Protein AF-G0UQY1-F1 (afdb_monomer_lite)

Sequence (134 aa):
MLRKAITKPFTTVVLSMSRKIDHMDEPLKHHIEEHYRSGEDLCANVWQEYWSYQRRLLSYRWKRLSNEMTYIREGNISMAVIDVKGAILCVRVLTKCLFLFLIFTILGRRSVFPTLDPDSPFVEELEANRRISS

Structure (mmCIF, N/CA/C/O backbone):
data_AF-G0UQY1-F1
#
_entry.id   AF-G0UQY1-F1
#
loop_
_atom_site.group_PDB
_atom_site.id
_atom_site.type_symbol
_atom_site.label_atom_id
_atom_site.label_alt_id
_atom_site.label_comp_id
_atom_site.label_asym_id
_atom_site.label_entity_id
_atom_site.label_seq_id
_atom_site.pdbx_PDB_ins_code
_atom_site.Cartn_x
_atom_site.Cartn_y
_atom_site.Cartn_z
_atom_site.occupancy
_atom_site.B_iso_or_equiv
_atom_site.auth_seq_id
_atom_site.auth_comp_id
_atom_site.auth_asym_id
_atom_site.auth_atom_id
_atom_site.pdbx_PDB_model_num
ATOM 1 N N . MET A 1 1 ? 5.408 -39.393 9.483 1.00 52.62 1 MET A N 1
ATOM 2 C CA . MET A 1 1 ? 5.351 -38.351 10.542 1.00 52.62 1 MET A CA 1
ATOM 3 C C . MET A 1 1 ? 5.543 -36.919 10.017 1.00 52.62 1 MET A C 1
ATOM 5 O O . MET A 1 1 ? 4.941 -36.016 10.582 1.00 52.62 1 MET A O 1
ATOM 9 N N . LEU A 1 2 ? 6.258 -36.703 8.902 1.00 55.66 2 LEU A N 1
ATOM 10 C CA . LEU A 1 2 ? 6.513 -35.380 8.297 1.00 55.66 2 LEU A CA 1
ATOM 11 C C . LEU A 1 2 ? 5.245 -34.588 7.893 1.00 55.66 2 LEU A C 1
ATOM 13 O O . LEU A 1 2 ? 5.134 -33.405 8.194 1.00 55.66 2 LEU A O 1
ATOM 17 N N . ARG A 1 3 ? 4.234 -35.249 7.301 1.00 55.06 3 ARG A N 1
ATOM 18 C CA . ARG A 1 3 ? 2.951 -34.611 6.929 1.00 55.06 3 ARG A CA 1
ATOM 19 C C . ARG A 1 3 ? 2.235 -33.950 8.114 1.00 55.06 3 ARG A C 1
ATOM 21 O O . ARG A 1 3 ? 1.756 -32.835 7.974 1.00 55.06 3 ARG A O 1
ATOM 28 N N . LYS A 1 4 ? 2.213 -34.600 9.287 1.00 53.47 4 LYS A N 1
ATOM 29 C CA . LYS A 1 4 ? 1.597 -34.044 10.508 1.00 53.47 4 LYS A CA 1
ATOM 30 C C . LYS A 1 4 ? 2.380 -32.852 11.072 1.00 53.47 4 LYS A C 1
ATOM 32 O O . LYS A 1 4 ? 1.785 -32.023 11.744 1.00 53.47 4 LYS A O 1
ATOM 37 N N . ALA A 1 5 ? 3.690 -32.765 10.832 1.00 58.62 5 ALA A N 1
ATOM 38 C CA . ALA A 1 5 ? 4.503 -31.631 11.273 1.00 58.62 5 ALA A CA 1
ATOM 39 C C . ALA A 1 5 ? 4.269 -30.389 10.398 1.00 58.62 5 ALA A C 1
ATOM 41 O O . ALA A 1 5 ? 4.229 -29.279 10.915 1.00 58.62 5 ALA A O 1
ATOM 42 N N . ILE A 1 6 ? 4.038 -30.591 9.097 1.00 59.03 6 ILE A N 1
ATOM 43 C CA . ILE A 1 6 ? 3.783 -29.509 8.139 1.00 59.03 6 ILE A CA 1
ATOM 44 C C . ILE A 1 6 ? 2.352 -28.977 8.264 1.00 59.03 6 ILE A C 1
ATOM 46 O O . ILE A 1 6 ? 2.158 -27.774 8.175 1.00 59.03 6 ILE A O 1
ATOM 50 N N . THR A 1 7 ? 1.345 -29.821 8.516 1.00 59.50 7 THR A N 1
ATOM 51 C CA . THR A 1 7 ? -0.062 -29.374 8.576 1.00 59.50 7 THR A CA 1
ATOM 52 C C . THR A 1 7 ? -0.451 -28.698 9.889 1.00 59.50 7 THR A C 1
ATOM 54 O O . THR A 1 7 ? -1.331 -27.840 9.887 1.00 59.50 7 THR A O 1
ATOM 57 N N . LYS A 1 8 ? 0.213 -29.040 11.002 1.00 60.25 8 LYS A N 1
ATOM 58 C CA . LYS A 1 8 ? -0.036 -28.458 12.332 1.00 60.25 8 LYS A CA 1
ATOM 59 C C . LYS A 1 8 ? -0.014 -26.921 12.363 1.00 60.25 8 LYS A C 1
ATOM 61 O O . LYS A 1 8 ? -0.998 -26.356 12.835 1.00 60.25 8 LYS A O 1
ATOM 66 N N . PRO A 1 9 ? 1.024 -26.223 11.861 1.00 66.62 9 PRO A N 1
ATOM 67 C CA . PRO A 1 9 ? 1.041 -24.761 11.889 1.00 66.62 9 PRO A CA 1
ATOM 68 C C . PRO A 1 9 ? -0.112 -24.148 11.084 1.00 66.62 9 PRO A C 1
ATOM 70 O O . PRO A 1 9 ? -0.737 -23.205 11.560 1.00 66.62 9 PRO A O 1
ATOM 73 N N . PHE A 1 10 ? -0.472 -24.718 9.928 1.00 67.06 10 PHE A N 1
ATOM 74 C CA . PHE A 1 10 ? -1.607 -24.229 9.136 1.00 67.06 10 PHE A CA 1
ATOM 75 C C . PHE A 1 10 ? -2.938 -24.411 9.864 1.00 67.06 10 PHE A C 1
ATOM 77 O O . PHE A 1 10 ? -3.731 -23.477 9.917 1.00 67.06 10 PHE A O 1
ATOM 84 N N . THR A 1 11 ? -3.171 -25.568 10.491 1.00 71.50 11 THR A N 1
ATOM 85 C CA . THR A 1 11 ? -4.402 -25.797 11.263 1.00 71.50 11 THR A CA 1
ATOM 86 C C . THR A 1 11 ? -4.515 -24.866 12.467 1.00 71.50 11 THR A C 1
ATOM 88 O O . THR A 1 11 ? -5.605 -24.393 12.768 1.00 71.50 11 THR A O 1
ATOM 91 N N . THR A 1 12 ? -3.399 -24.532 13.123 1.00 71.12 12 THR A N 1
ATOM 92 C CA . THR A 1 12 ? -3.392 -23.581 14.245 1.00 71.12 12 THR A CA 1
ATOM 93 C C . THR A 1 12 ? -3.691 -22.155 13.777 1.00 71.12 12 THR A C 1
ATOM 95 O O . THR A 1 12 ? -4.460 -21.441 14.423 1.00 71.12 12 THR A O 1
ATOM 98 N N . VAL A 1 13 ? -3.145 -21.742 12.628 1.00 69.88 13 VAL A N 1
ATOM 99 C CA . VAL A 1 13 ? -3.466 -20.442 12.012 1.00 69.88 13 VAL A CA 1
ATOM 100 C C . VAL A 1 13 ? -4.946 -20.376 11.635 1.00 69.88 13 VAL A C 1
ATOM 102 O O . VAL A 1 13 ? -5.617 -19.419 12.006 1.00 69.88 13 VAL A O 1
ATOM 105 N N . VAL A 1 14 ? -5.492 -21.415 11.002 1.00 71.25 14 VAL A N 1
ATOM 106 C CA . VAL A 1 14 ? -6.918 -21.470 10.640 1.00 71.25 14 VAL A CA 1
ATOM 107 C C . VAL A 1 14 ? -7.820 -21.413 11.878 1.00 71.25 14 VAL A C 1
ATOM 109 O O . VAL A 1 14 ? -8.760 -20.628 11.907 1.00 71.25 14 VAL A O 1
ATOM 112 N N . LEU A 1 15 ? -7.512 -22.168 12.936 1.00 71.81 15 LEU A N 1
ATOM 113 C CA . LEU A 1 15 ? -8.302 -22.167 14.176 1.00 71.81 15 LEU A CA 1
ATOM 114 C C . LEU A 1 15 ? -8.248 -20.825 14.920 1.00 71.81 15 LEU A C 1
ATOM 116 O O . LEU A 1 15 ? -9.255 -20.375 15.462 1.00 71.81 15 LEU A O 1
ATOM 120 N N . SER A 1 16 ? -7.084 -20.172 14.942 1.00 68.94 16 SER A N 1
ATOM 121 C CA . SER A 1 16 ? -6.945 -18.834 15.536 1.00 68.94 16 SER A CA 1
ATOM 122 C C . SER A 1 16 ? -7.663 -17.753 14.728 1.00 68.94 16 SER A C 1
ATOM 124 O O . SER A 1 16 ? -8.225 -16.833 15.319 1.00 68.94 16 SER A O 1
ATOM 126 N N . MET A 1 17 ? -7.704 -17.882 13.399 1.00 67.19 17 MET A N 1
ATOM 127 C CA . MET A 1 17 ? -8.519 -17.021 12.542 1.00 67.19 17 MET A CA 1
ATOM 128 C C . MET A 1 17 ? -10.012 -17.261 12.770 1.00 67.19 17 MET A C 1
ATOM 130 O O . MET A 1 17 ? -10.732 -16.290 12.965 1.00 67.19 17 MET A O 1
ATOM 134 N N . SER A 1 18 ? -10.457 -18.520 12.844 1.00 69.44 18 SER A N 1
ATOM 135 C CA . SER A 1 18 ? -11.861 -18.872 13.107 1.00 69.44 18 SER A CA 1
ATOM 136 C C . SER A 1 18 ? -12.355 -18.283 14.427 1.00 69.44 18 SER A C 1
ATOM 138 O O . SER A 1 18 ? -13.336 -17.556 14.438 1.00 69.44 18 SER A O 1
ATOM 140 N N . ARG A 1 19 ? -11.601 -18.458 15.522 1.00 72.12 19 ARG A N 1
ATOM 141 C CA . ARG A 1 19 ? -11.943 -17.853 16.824 1.00 72.12 19 ARG A CA 1
ATOM 142 C C . ARG A 1 19 ? -12.049 -16.332 16.785 1.00 72.12 19 ARG A C 1
ATOM 144 O O . ARG A 1 19 ? -12.806 -15.745 17.549 1.00 72.12 19 ARG A O 1
ATOM 151 N N . LYS A 1 20 ? -11.236 -15.686 15.951 1.00 69.94 20 LYS A N 1
ATOM 152 C CA . LYS A 1 20 ? -11.243 -14.231 15.815 1.00 69.94 20 LYS A CA 1
ATOM 153 C C . LYS A 1 20 ? -12.438 -13.748 14.994 1.00 69.94 20 LYS A C 1
ATOM 155 O O . LYS A 1 20 ? -12.947 -12.675 15.288 1.00 69.94 20 LYS A O 1
ATOM 160 N N . ILE A 1 21 ? -12.871 -14.538 14.011 1.00 68.50 21 ILE A N 1
ATOM 161 C CA . ILE A 1 21 ? -14.099 -14.309 13.243 1.00 68.50 21 ILE A CA 1
ATOM 162 C C . ILE A 1 21 ? -15.309 -14.446 14.170 1.00 68.50 21 ILE A C 1
ATOM 164 O O . ILE A 1 21 ? -16.073 -13.496 14.286 1.00 68.50 21 ILE A O 1
ATOM 168 N N . ASP A 1 22 ? -15.390 -15.535 14.939 1.00 70.50 22 ASP A N 1
ATOM 169 C CA . ASP A 1 22 ? -16.501 -15.774 15.872 1.00 70.50 22 ASP A CA 1
ATOM 170 C C . ASP A 1 22 ? -16.639 -14.639 16.906 1.00 70.50 22 ASP A C 1
ATOM 172 O O . ASP A 1 22 ? -17.735 -14.185 17.215 1.00 70.50 22 ASP A O 1
ATOM 176 N N . HIS A 1 23 ? -15.516 -14.114 17.409 1.00 69.19 23 HIS A N 1
ATOM 177 C CA . HIS A 1 23 ? -15.518 -12.984 18.345 1.00 69.19 23 HIS A CA 1
ATOM 178 C C . HIS A 1 23 ? -15.890 -11.643 17.676 1.00 69.19 23 HIS A C 1
ATOM 180 O O . HIS A 1 23 ? -16.294 -10.695 18.351 1.00 69.19 23 HIS A O 1
ATOM 186 N N . MET A 1 24 ? -15.711 -11.513 16.362 1.00 66.94 24 MET A N 1
ATOM 187 C CA . MET A 1 24 ? -16.088 -10.311 15.612 1.00 66.94 24 MET A CA 1
ATOM 188 C C . MET A 1 24 ? -17.555 -10.324 15.172 1.00 66.94 24 MET A C 1
ATOM 190 O O . MET A 1 24 ? -18.124 -9.249 14.992 1.00 66.94 24 MET A O 1
ATOM 194 N N . ASP A 1 25 ? -18.168 -11.499 15.037 1.00 67.94 25 ASP A N 1
ATOM 195 C CA . ASP A 1 25 ? -19.554 -11.635 14.577 1.00 67.94 25 ASP A CA 1
ATOM 196 C C . ASP A 1 25 ? -20.568 -11.042 15.563 1.00 67.94 25 ASP A C 1
ATOM 198 O O . ASP A 1 25 ? -21.547 -10.422 15.152 1.00 67.94 25 ASP A O 1
ATOM 202 N N . GLU A 1 26 ? -20.324 -11.161 16.866 1.00 70.25 26 GLU A N 1
ATOM 203 C CA . GLU A 1 26 ? -21.231 -10.661 17.904 1.00 70.25 26 GLU A CA 1
ATOM 204 C C . GLU A 1 26 ? -21.354 -9.119 17.943 1.00 70.25 26 GLU A C 1
ATOM 206 O O . GLU A 1 26 ? -22.478 -8.611 17.867 1.00 70.25 26 GLU A O 1
ATOM 211 N N . PRO A 1 27 ? -20.257 -8.330 17.957 1.00 70.44 27 PRO A N 1
ATOM 212 C CA . PRO A 1 27 ? -20.350 -6.872 17.852 1.00 70.44 27 PRO A CA 1
ATOM 213 C C . PRO A 1 27 ? -20.837 -6.401 16.476 1.00 70.44 27 PRO A C 1
ATOM 215 O O . PRO A 1 27 ? -21.513 -5.376 16.388 1.00 70.44 27 PRO A O 1
ATOM 218 N N . LEU A 1 28 ? -20.539 -7.141 15.401 1.00 68.06 28 LEU A N 1
ATOM 219 C CA . LEU A 1 28 ? -21.016 -6.806 14.059 1.00 68.06 28 LEU A CA 1
ATOM 220 C C . LEU A 1 28 ? -22.538 -6.961 13.959 1.00 68.06 28 LEU A C 1
ATOM 222 O O . LEU A 1 28 ? -23.216 -6.092 13.414 1.00 68.06 28 LEU A O 1
ATOM 226 N N . LYS A 1 29 ? -23.084 -8.033 14.540 1.00 71.56 29 LYS A N 1
ATOM 227 C CA . LYS A 1 29 ? -24.526 -8.289 14.585 1.00 71.56 29 LYS A CA 1
ATOM 228 C C . LYS A 1 29 ? -25.272 -7.228 15.394 1.00 71.56 29 LYS A C 1
ATOM 230 O O . LYS A 1 29 ? -26.312 -6.758 14.941 1.00 71.56 29 LYS A O 1
ATOM 235 N N . HIS A 1 30 ? -24.708 -6.795 16.524 1.00 70.38 30 HIS A N 1
ATOM 236 C CA . HIS A 1 30 ? -25.264 -5.695 17.319 1.00 70.38 30 HIS A CA 1
ATOM 237 C C . HIS A 1 30 ? -25.313 -4.384 16.525 1.00 70.38 30 HIS A C 1
ATOM 239 O O . HIS A 1 30 ? -26.331 -3.696 16.521 1.00 70.38 30 HIS A O 1
ATOM 245 N N . HIS A 1 31 ? -24.240 -4.065 15.796 1.00 67.62 31 HIS A N 1
ATOM 246 C CA . HIS A 1 31 ? -24.184 -2.859 14.972 1.00 67.62 31 HIS A CA 1
ATOM 247 C C . HIS A 1 31 ? -25.214 -2.905 13.829 1.00 67.62 31 HIS A C 1
ATOM 249 O O . HIS A 1 31 ? -25.890 -1.919 13.557 1.00 67.62 31 HIS A O 1
ATOM 255 N N . ILE A 1 32 ? -25.397 -4.067 13.192 1.00 66.62 32 ILE A N 1
ATOM 256 C CA . ILE A 1 32 ? -26.416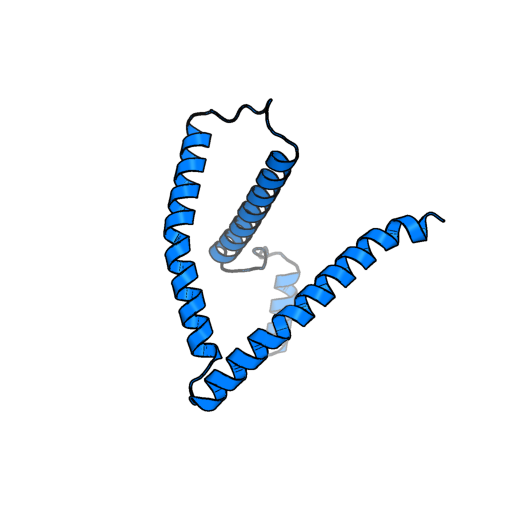 -4.256 12.148 1.00 66.62 32 ILE A CA 1
ATOM 257 C C . ILE A 1 32 ? -27.834 -4.077 12.716 1.00 66.62 32 ILE A C 1
ATOM 259 O O . ILE A 1 32 ? -28.658 -3.421 12.084 1.00 66.62 32 ILE A O 1
ATOM 263 N N . GLU A 1 33 ? -28.128 -4.619 13.901 1.00 71.38 33 GLU A N 1
ATOM 264 C CA . GLU A 1 33 ? -29.444 -4.477 14.546 1.00 71.38 33 GLU A CA 1
ATOM 265 C C . GLU A 1 33 ? -29.750 -3.037 14.984 1.00 71.38 33 GLU A C 1
ATOM 267 O O . GLU A 1 33 ? -30.900 -2.605 14.878 1.00 71.38 33 GLU A O 1
ATOM 272 N N . GLU A 1 34 ? -28.751 -2.272 15.431 1.00 69.88 34 GLU A N 1
ATOM 273 C CA . GLU A 1 34 ? -28.908 -0.846 15.754 1.00 69.88 34 GLU A CA 1
ATOM 274 C C . GLU A 1 34 ? -29.258 -0.008 14.519 1.00 69.88 34 GLU A C 1
ATOM 276 O O . GLU A 1 34 ? -30.209 0.776 14.564 1.00 69.88 34 GLU A O 1
ATOM 281 N N . HIS A 1 35 ? -28.559 -0.219 13.399 1.00 61.06 35 HIS A N 1
ATOM 282 C CA . HIS A 1 35 ? -28.848 0.482 12.139 1.00 61.06 35 HIS A CA 1
ATOM 283 C C . HIS A 1 35 ? -30.165 0.024 11.496 1.00 61.06 35 HIS A C 1
ATOM 285 O O . HIS A 1 35 ? -30.903 0.829 10.932 1.00 61.06 35 HIS A O 1
ATOM 291 N N . TYR A 1 36 ? -30.539 -1.250 11.646 1.00 64.94 36 TYR A N 1
ATOM 292 C CA . TYR A 1 36 ? -31.847 -1.737 11.193 1.00 64.94 36 TYR A CA 1
ATOM 293 C C . TYR A 1 36 ? -33.004 -1.090 11.971 1.00 64.94 36 TYR A C 1
ATOM 295 O O . TYR A 1 36 ? -34.064 -0.824 11.407 1.00 64.94 36 TYR A O 1
ATOM 303 N N . ARG A 1 37 ? -32.804 -0.796 13.264 1.00 65.44 37 ARG A N 1
ATOM 304 C CA . ARG A 1 37 ? -33.786 -0.085 14.100 1.00 65.44 37 ARG A CA 1
ATOM 305 C C . ARG A 1 37 ? -33.867 1.413 13.804 1.00 65.44 37 ARG A C 1
ATOM 307 O O . ARG A 1 37 ? -34.938 1.982 13.997 1.00 65.44 37 ARG A O 1
ATOM 314 N N . SER A 1 38 ? -32.782 2.048 13.355 1.00 67.62 38 SER A N 1
ATOM 315 C CA . SER A 1 38 ? -32.779 3.470 12.978 1.00 67.62 38 SER A CA 1
ATOM 316 C C . SER A 1 38 ? -33.362 3.729 11.584 1.00 67.62 38 SER A C 1
ATOM 318 O O . SER A 1 38 ? -33.744 4.859 11.288 1.00 67.62 38 SER A O 1
ATOM 320 N N . GLY A 1 39 ? -33.470 2.693 10.741 1.00 65.75 39 GLY A N 1
ATOM 321 C CA . GLY A 1 39 ? -33.965 2.806 9.366 1.00 65.75 39 GLY A CA 1
ATOM 322 C C . GLY A 1 39 ? -32.966 3.456 8.403 1.00 65.75 39 GLY A C 1
ATOM 323 O O . GLY A 1 39 ? -33.331 3.777 7.272 1.00 65.75 39 GLY A O 1
ATOM 324 N N . GLU A 1 40 ? -31.719 3.658 8.835 1.00 67.50 40 GLU A N 1
ATOM 325 C CA . GLU A 1 40 ? -30.646 4.208 8.010 1.00 67.50 40 GLU A CA 1
ATOM 326 C C . GLU A 1 40 ? -29.930 3.108 7.212 1.00 67.50 40 GLU A C 1
ATOM 328 O O . GLU A 1 40 ? -29.786 1.966 7.653 1.00 67.50 40 GLU A O 1
ATOM 333 N N . ASP A 1 41 ? -29.447 3.459 6.017 1.00 74.25 41 ASP A N 1
ATOM 334 C CA . ASP A 1 41 ? -28.639 2.553 5.202 1.00 74.25 41 ASP A CA 1
ATOM 335 C C . ASP A 1 41 ? -27.239 2.389 5.818 1.00 74.25 41 ASP A C 1
ATOM 337 O O . ASP A 1 41 ? -26.330 3.206 5.619 1.00 74.25 41 ASP A O 1
ATOM 341 N N . LEU A 1 42 ? -27.076 1.292 6.561 1.00 72.62 42 LEU A N 1
ATOM 342 C CA . LEU A 1 42 ? -25.822 0.860 7.176 1.00 72.62 42 LEU A CA 1
ATOM 343 C C . LEU A 1 42 ? -24.651 0.876 6.182 1.00 72.62 42 LEU A C 1
ATOM 345 O O . LEU A 1 42 ? -23.547 1.299 6.530 1.00 72.62 42 LEU A O 1
ATOM 349 N N . CYS A 1 43 ? -24.860 0.423 4.943 1.00 75.00 43 CYS A N 1
ATOM 350 C CA . CYS A 1 43 ? -23.783 0.316 3.961 1.00 75.00 43 CYS A CA 1
ATOM 351 C C . CYS A 1 43 ? -23.284 1.696 3.528 1.00 75.00 43 CYS A C 1
ATOM 353 O O . CYS A 1 43 ? -22.072 1.905 3.417 1.00 75.00 43 CYS A O 1
ATOM 355 N N . ALA A 1 44 ? -24.198 2.645 3.324 1.00 76.69 44 ALA A N 1
ATOM 356 C CA . ALA A 1 44 ? -23.844 4.016 2.980 1.00 76.69 44 ALA A CA 1
ATOM 357 C C . ALA A 1 44 ? -23.086 4.708 4.123 1.00 76.69 44 ALA A C 1
ATOM 359 O O . ALA A 1 44 ? -22.080 5.379 3.875 1.00 76.69 44 ALA A O 1
ATOM 360 N N . ASN A 1 45 ? -23.520 4.505 5.369 1.00 78.50 45 ASN A N 1
ATOM 361 C CA . ASN A 1 45 ? -22.903 5.132 6.537 1.00 78.50 45 ASN A CA 1
ATOM 362 C C . ASN A 1 45 ? -21.491 4.578 6.807 1.00 78.50 45 ASN A C 1
ATOM 364 O O . ASN A 1 45 ? -20.520 5.334 6.874 1.00 78.50 45 ASN A O 1
ATOM 368 N N . VAL A 1 46 ? -21.335 3.248 6.812 1.00 81.31 46 VAL A N 1
ATOM 369 C CA . VAL A 1 46 ? -20.025 2.589 6.975 1.00 81.31 46 VAL A CA 1
ATOM 370 C C . VAL A 1 46 ? -19.063 2.979 5.851 1.00 81.31 46 VAL A C 1
ATOM 372 O O . VAL A 1 46 ? -17.872 3.192 6.090 1.00 81.31 46 VAL A O 1
ATOM 375 N N . TRP A 1 47 ? -19.557 3.115 4.617 1.00 80.38 47 TRP A N 1
ATOM 376 C CA . TRP A 1 47 ? -18.736 3.571 3.498 1.00 80.38 47 TRP A CA 1
ATOM 377 C C . TRP A 1 47 ? -18.221 5.000 3.700 1.00 80.38 47 TRP A C 1
ATOM 379 O O . TRP A 1 47 ? -17.034 5.269 3.489 1.00 80.38 47 TRP A O 1
ATOM 389 N N . GLN A 1 48 ? -19.089 5.919 4.129 1.00 83.19 48 GLN A N 1
ATOM 390 C CA . GLN A 1 48 ? -18.703 7.302 4.415 1.00 83.19 48 GLN A CA 1
ATOM 391 C C . GLN A 1 48 ? -17.694 7.382 5.559 1.00 83.19 48 GLN A C 1
ATOM 393 O O . GLN A 1 48 ? -16.684 8.085 5.445 1.00 83.19 48 GLN A O 1
ATOM 398 N N . GLU A 1 49 ? -17.926 6.629 6.629 1.00 85.50 49 GLU A N 1
ATOM 399 C CA . GLU A 1 49 ? -17.034 6.564 7.777 1.00 85.50 49 GLU A CA 1
ATOM 400 C C . GLU A 1 49 ? -15.660 6.014 7.371 1.00 85.50 49 GLU A C 1
ATOM 402 O O . GLU A 1 49 ? -14.633 6.667 7.597 1.00 85.50 49 GLU A O 1
ATOM 407 N N . TYR A 1 50 ? -15.628 4.885 6.656 1.00 86.31 50 TYR A N 1
ATOM 408 C CA . TYR A 1 50 ? -14.404 4.310 6.103 1.00 86.31 50 TYR A CA 1
ATOM 409 C C . TYR A 1 50 ? -13.645 5.320 5.239 1.00 86.31 50 TYR A C 1
ATOM 411 O O . TYR A 1 50 ? -12.433 5.505 5.397 1.00 86.31 50 TYR A O 1
ATOM 419 N N . TRP A 1 51 ? -14.347 6.012 4.343 1.00 85.50 51 TRP A N 1
ATOM 420 C CA . TRP A 1 51 ? -13.747 7.003 3.459 1.00 85.50 51 TRP A CA 1
ATOM 421 C C . TRP A 1 51 ? -13.189 8.205 4.225 1.00 85.50 51 TRP A C 1
ATOM 423 O O . TRP A 1 51 ? -12.106 8.704 3.901 1.00 85.50 51 TRP A O 1
ATOM 433 N N . SER A 1 52 ? -13.877 8.643 5.281 1.00 86.88 52 SER A N 1
ATOM 434 C CA . SER A 1 52 ? -13.407 9.709 6.167 1.00 86.88 52 SER A CA 1
ATOM 435 C C . SER A 1 52 ? -12.089 9.327 6.854 1.00 86.88 52 SER A C 1
ATOM 437 O O . SER A 1 52 ? -11.138 10.118 6.870 1.00 86.88 52 SER A O 1
ATOM 439 N N . TYR A 1 53 ? -11.977 8.080 7.322 1.00 87.19 53 TYR A N 1
ATOM 440 C CA . TYR A 1 53 ? -10.756 7.556 7.923 1.00 87.19 53 TYR A CA 1
ATOM 441 C C . TYR A 1 53 ? -9.637 7.406 6.898 1.00 87.19 53 TYR A C 1
ATOM 443 O O . TYR A 1 53 ? -8.507 7.823 7.167 1.00 87.19 53 TYR A O 1
ATOM 451 N N . GLN A 1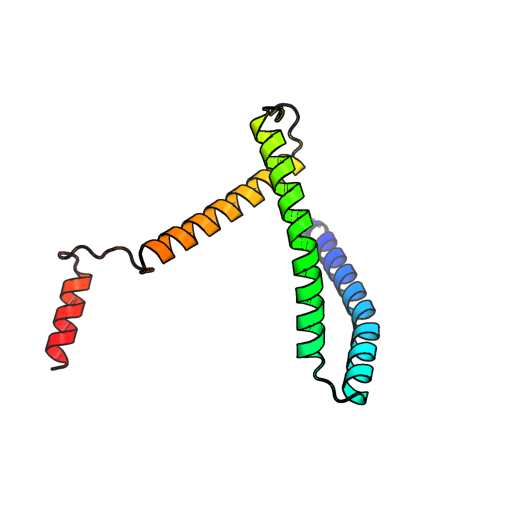 54 ? -9.930 6.882 5.702 1.00 85.88 54 GLN A N 1
ATOM 452 C CA . GLN A 1 54 ? -8.931 6.793 4.636 1.00 85.88 54 GLN A CA 1
ATOM 453 C C . GLN A 1 54 ? -8.400 8.178 4.263 1.00 85.88 54 GLN A C 1
ATOM 455 O O . GLN A 1 54 ? -7.185 8.351 4.188 1.00 85.88 54 GLN A O 1
ATOM 460 N N . ARG A 1 55 ? -9.265 9.191 4.120 1.00 85.06 55 ARG A N 1
ATOM 461 C CA . ARG A 1 55 ? -8.842 10.575 3.842 1.00 85.06 55 ARG A CA 1
ATOM 462 C C . ARG A 1 55 ? -7.916 11.135 4.917 1.00 85.06 55 ARG A C 1
ATOM 464 O O . ARG A 1 55 ? -6.895 11.730 4.581 1.00 85.06 55 ARG A O 1
ATOM 471 N N . ARG A 1 56 ? -8.221 10.907 6.198 1.00 86.12 56 ARG A N 1
ATOM 472 C CA . ARG A 1 56 ? -7.347 11.323 7.312 1.00 86.12 56 ARG A CA 1
ATOM 473 C C . ARG A 1 56 ? -6.001 10.598 7.293 1.00 86.12 56 ARG A C 1
ATOM 475 O O . ARG A 1 56 ? -4.976 11.196 7.598 1.00 86.12 56 ARG A O 1
ATOM 482 N N . LEU A 1 57 ? -5.986 9.329 6.894 1.00 86.81 57 LEU A N 1
ATOM 483 C CA . LEU A 1 57 ? -4.762 8.536 6.766 1.00 86.81 57 LEU A CA 1
ATOM 484 C C . LEU A 1 57 ? -3.911 8.939 5.557 1.00 86.81 57 LEU A C 1
ATOM 486 O O . LEU A 1 57 ? -2.695 8.751 5.596 1.00 86.81 57 LEU A O 1
ATOM 490 N N . LEU A 1 58 ? -4.507 9.481 4.490 1.00 84.00 58 LEU A N 1
ATOM 491 C CA . LEU A 1 58 ? -3.772 9.865 3.280 1.00 84.00 58 LEU A CA 1
ATOM 492 C C . LEU A 1 58 ? -2.714 10.933 3.558 1.00 84.00 58 LEU A C 1
ATOM 494 O O . LEU A 1 58 ? -1.590 10.792 3.083 1.00 84.00 58 LEU A O 1
ATOM 498 N N . SER A 1 59 ? -3.024 11.951 4.364 1.00 84.56 59 SER A N 1
ATOM 499 C CA . SER A 1 59 ? -2.058 13.005 4.711 1.00 84.56 59 SER A CA 1
ATOM 500 C C . SER A 1 59 ? -0.856 12.442 5.477 1.00 84.56 59 SER A C 1
ATOM 502 O O . SER A 1 59 ? 0.294 12.754 5.161 1.00 84.56 59 SER A O 1
ATOM 504 N N . TYR A 1 60 ? -1.108 11.541 6.429 1.00 84.94 60 TYR A N 1
ATOM 505 C CA . TYR A 1 60 ? -0.063 10.834 7.163 1.00 84.94 60 TYR A CA 1
A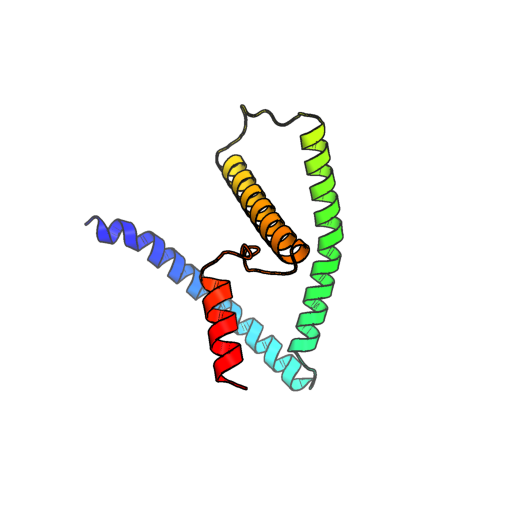TOM 506 C C . TYR A 1 60 ? 0.782 9.946 6.241 1.00 84.94 60 TYR A C 1
ATOM 508 O O . TYR A 1 60 ? 2.011 9.998 6.290 1.00 84.94 60 TYR A O 1
ATOM 516 N N . ARG A 1 61 ? 0.139 9.158 5.368 1.00 85.81 61 ARG A N 1
ATOM 517 C CA . ARG A 1 61 ? 0.825 8.290 4.396 1.00 85.81 61 ARG A CA 1
ATOM 518 C C . ARG A 1 61 ? 1.695 9.098 3.439 1.00 85.81 61 ARG A C 1
ATOM 520 O O . ARG A 1 61 ? 2.822 8.692 3.182 1.00 85.81 61 ARG A O 1
ATOM 527 N N . TRP A 1 62 ? 1.206 10.242 2.965 1.00 85.38 62 TRP A N 1
ATOM 528 C CA . TRP A 1 62 ? 1.962 11.136 2.092 1.00 85.38 62 TRP A CA 1
ATOM 529 C C . TRP A 1 62 ? 3.188 11.714 2.795 1.00 85.38 62 TRP A C 1
ATOM 531 O O . TRP A 1 62 ? 4.298 11.626 2.276 1.00 85.38 62 TRP A O 1
ATOM 541 N N . LYS A 1 63 ? 3.015 12.237 4.015 1.00 87.25 63 LYS A N 1
ATOM 542 C CA . LYS A 1 63 ? 4.125 12.774 4.811 1.00 87.25 63 LYS A CA 1
ATOM 543 C C . LYS A 1 63 ? 5.180 11.706 5.097 1.00 87.25 63 LYS A C 1
ATOM 545 O O . LYS A 1 63 ? 6.371 11.966 4.965 1.00 87.25 63 LYS A O 1
ATOM 550 N N . ARG A 1 64 ? 4.747 10.493 5.448 1.00 84.06 64 ARG A N 1
ATOM 551 C CA . ARG A 1 64 ? 5.643 9.355 5.671 1.00 84.06 64 ARG A CA 1
ATOM 552 C C . ARG A 1 64 ? 6.404 8.972 4.404 1.00 84.06 64 ARG A C 1
ATOM 554 O O . ARG A 1 64 ? 7.617 8.834 4.472 1.00 84.06 64 ARG A O 1
ATOM 561 N N . LEU A 1 65 ? 5.718 8.867 3.267 1.00 81.62 65 LEU A N 1
ATOM 562 C CA . LEU A 1 65 ? 6.347 8.560 1.983 1.00 81.62 65 LEU A CA 1
ATOM 563 C C . LEU A 1 65 ? 7.353 9.644 1.572 1.00 81.62 65 LEU A C 1
ATOM 565 O O . LEU A 1 65 ? 8.453 9.317 1.143 1.00 81.62 65 LEU A O 1
ATOM 569 N N . SER A 1 66 ? 7.021 10.923 1.762 1.00 81.69 66 SER A N 1
ATOM 570 C CA . SER A 1 66 ? 7.950 12.029 1.508 1.00 81.69 66 SER A CA 1
ATOM 571 C C . SER A 1 66 ? 9.188 11.948 2.400 1.00 81.69 66 SER A C 1
ATOM 573 O O . SER A 1 66 ? 10.294 12.142 1.910 1.00 81.69 66 SER A O 1
ATOM 575 N N . ASN A 1 67 ? 9.022 11.647 3.690 1.00 81.94 67 ASN A N 1
ATOM 576 C CA . ASN A 1 67 ? 10.146 11.496 4.613 1.00 81.94 67 ASN A CA 1
ATOM 577 C C . ASN A 1 67 ? 11.027 10.295 4.245 1.00 81.94 67 ASN A C 1
ATOM 579 O O . ASN A 1 67 ? 12.247 10.416 4.238 1.00 81.94 67 ASN A O 1
ATOM 583 N N . GLU A 1 68 ? 10.418 9.154 3.912 1.00 80.62 68 GLU A N 1
ATOM 584 C CA . GLU A 1 68 ? 11.135 7.960 3.454 1.00 80.62 68 GLU A CA 1
ATOM 585 C C . GLU A 1 68 ? 11.887 8.241 2.139 1.00 80.62 68 GLU A C 1
ATOM 587 O O . GLU A 1 68 ? 13.042 7.852 2.004 1.00 80.62 68 GLU A O 1
ATOM 592 N N . MET A 1 69 ? 11.297 8.995 1.205 1.00 79.19 69 MET A N 1
ATOM 593 C CA . MET A 1 69 ? 11.952 9.386 -0.049 1.00 79.19 69 MET A CA 1
ATOM 594 C C . MET A 1 69 ? 13.124 10.346 0.178 1.00 79.19 69 MET A C 1
ATOM 596 O O . MET A 1 69 ? 14.169 10.202 -0.454 1.00 79.19 69 MET A O 1
ATOM 600 N N . THR A 1 70 ? 12.977 11.309 1.090 1.00 79.75 70 THR A N 1
ATOM 601 C CA . THR A 1 70 ? 14.070 12.206 1.484 1.00 79.75 70 THR A CA 1
ATOM 602 C C . THR A 1 70 ? 15.210 11.418 2.123 1.00 79.75 70 THR A C 1
ATOM 604 O O . THR A 1 70 ? 16.354 11.594 1.721 1.00 79.75 70 THR A O 1
ATOM 607 N N . TYR A 1 71 ? 14.899 10.476 3.016 1.00 74.31 71 TYR A N 1
ATOM 608 C CA . TYR A 1 71 ? 15.884 9.590 3.642 1.00 74.31 71 TYR A CA 1
ATOM 609 C C . TYR A 1 71 ? 16.635 8.720 2.618 1.00 74.31 71 TYR A C 1
ATOM 611 O O . TYR A 1 71 ? 17.852 8.558 2.704 1.00 74.31 71 TYR A O 1
ATOM 619 N N . ILE A 1 72 ? 15.919 8.201 1.613 1.00 75.88 72 ILE A N 1
ATOM 620 C CA . ILE A 1 72 ? 16.497 7.479 0.470 1.00 75.88 72 ILE A CA 1
ATOM 621 C C . ILE A 1 72 ? 17.418 8.400 -0.344 1.00 75.88 72 ILE A C 1
ATOM 623 O O . ILE A 1 72 ? 18.541 8.019 -0.669 1.00 75.88 72 ILE A O 1
ATOM 627 N N . ARG A 1 73 ? 16.961 9.620 -0.653 1.00 75.44 73 ARG A N 1
ATOM 628 C CA . ARG A 1 73 ? 17.703 10.612 -1.446 1.00 75.44 73 ARG A CA 1
ATOM 629 C C . ARG A 1 73 ? 18.973 11.093 -0.747 1.00 75.44 73 ARG A C 1
ATOM 631 O O . ARG A 1 73 ? 19.965 11.354 -1.414 1.00 75.44 73 ARG A O 1
ATOM 638 N N . GLU A 1 74 ? 18.946 11.197 0.576 1.00 79.38 74 GLU A N 1
ATOM 639 C CA . GLU A 1 74 ? 20.096 11.566 1.409 1.00 79.38 74 GLU A CA 1
ATOM 640 C C . GLU A 1 74 ? 21.152 10.453 1.505 1.00 79.38 74 GLU A C 1
ATOM 642 O O . GLU A 1 74 ? 22.198 10.655 2.112 1.00 79.38 74 GLU A O 1
ATOM 647 N N . GLY A 1 75 ? 20.921 9.287 0.888 1.00 65.38 75 GLY A N 1
ATOM 648 C CA . GLY A 1 75 ? 21.927 8.228 0.781 1.00 65.38 75 GLY A CA 1
ATOM 649 C C . GLY A 1 75 ? 22.153 7.444 2.075 1.00 65.38 75 GLY A C 1
ATOM 650 O O . GLY A 1 75 ? 23.069 6.631 2.143 1.00 65.38 75 GLY A O 1
ATOM 651 N N . ASN A 1 76 ? 21.292 7.617 3.083 1.00 62.91 76 ASN A N 1
ATOM 652 C CA . ASN A 1 76 ? 21.380 6.913 4.367 1.00 62.91 76 ASN A CA 1
ATOM 653 C C . ASN A 1 76 ? 20.987 5.422 4.290 1.00 62.91 76 ASN A C 1
ATOM 655 O O . ASN A 1 76 ? 20.931 4.734 5.311 1.00 62.91 76 ASN A O 1
ATOM 659 N N . ILE A 1 77 ? 20.726 4.890 3.091 1.00 61.53 77 ILE A N 1
ATOM 660 C CA . ILE A 1 77 ? 20.462 3.465 2.885 1.00 61.53 77 ILE A CA 1
ATOM 661 C C . ILE A 1 77 ? 21.793 2.714 2.912 1.00 61.53 77 ILE A C 1
ATOM 663 O O . ILE A 1 77 ? 22.389 2.411 1.879 1.00 61.53 77 ILE A O 1
ATOM 667 N N . SER A 1 78 ? 22.263 2.381 4.108 1.00 55.69 78 SER A N 1
ATOM 668 C CA . SER A 1 78 ? 23.352 1.421 4.237 1.00 55.69 78 SER A CA 1
ATOM 669 C C . SER A 1 78 ? 22.849 0.046 3.788 1.00 55.69 78 SER A C 1
ATOM 671 O O . SER A 1 78 ? 22.153 -0.647 4.531 1.00 55.69 78 SER A O 1
ATOM 673 N N . MET A 1 79 ? 23.189 -0.359 2.557 1.00 54.97 79 MET A N 1
ATOM 674 C CA . MET A 1 79 ? 22.886 -1.701 2.032 1.00 54.97 79 MET A CA 1
ATOM 675 C C . MET A 1 79 ? 23.435 -2.821 2.933 1.00 54.97 79 MET A C 1
ATOM 677 O O . MET A 1 79 ? 22.899 -3.925 2.929 1.00 54.97 79 MET A O 1
ATOM 681 N N . ALA A 1 80 ? 24.448 -2.524 3.751 1.00 56.41 80 ALA A N 1
ATOM 682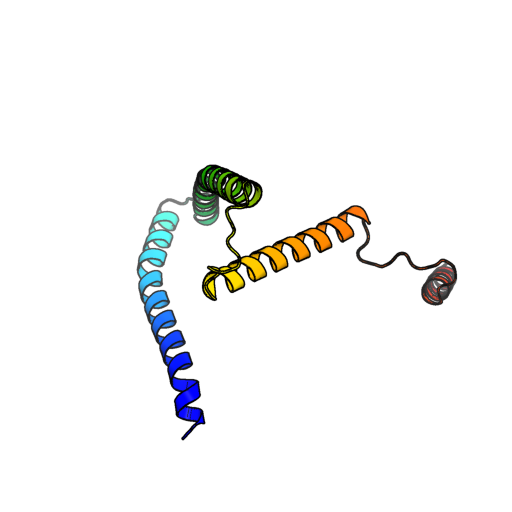 C CA . ALA A 1 80 ? 25.047 -3.453 4.704 1.00 56.41 80 ALA A CA 1
ATOM 683 C C . ALA A 1 80 ? 24.176 -3.739 5.950 1.00 56.41 80 ALA A C 1
ATOM 685 O O . ALA A 1 80 ? 24.470 -4.678 6.683 1.00 56.41 80 ALA A O 1
ATOM 686 N N . VAL A 1 81 ? 23.113 -2.959 6.198 1.00 55.75 81 VAL A N 1
ATOM 687 C CA . VAL A 1 81 ? 22.231 -3.073 7.384 1.00 55.75 81 VAL A CA 1
ATOM 688 C C . VAL A 1 81 ? 20.794 -3.458 6.982 1.00 55.75 81 VAL A C 1
ATOM 690 O O . VAL A 1 81 ? 19.855 -3.363 7.771 1.00 55.75 81 VAL A O 1
ATOM 693 N N . ILE A 1 82 ? 20.580 -3.902 5.738 1.00 61.62 82 ILE A N 1
ATOM 694 C CA . ILE A 1 82 ? 19.257 -4.347 5.289 1.00 61.62 82 ILE A CA 1
ATOM 695 C C . ILE A 1 82 ? 18.977 -5.737 5.870 1.00 61.62 82 ILE A C 1
ATOM 697 O O . ILE A 1 82 ? 19.386 -6.761 5.330 1.00 61.62 82 ILE A O 1
ATOM 701 N N . ASP A 1 83 ? 18.242 -5.756 6.980 1.00 70.56 83 ASP A N 1
ATOM 702 C CA . ASP A 1 83 ? 17.617 -6.960 7.526 1.00 70.56 83 ASP A CA 1
ATOM 703 C C . ASP A 1 83 ? 16.688 -7.615 6.479 1.00 70.56 83 ASP A C 1
ATOM 705 O O . ASP A 1 83 ? 16.095 -6.939 5.629 1.00 70.56 83 ASP A O 1
ATOM 709 N N . VAL A 1 84 ? 16.501 -8.937 6.558 1.00 72.62 84 VAL A N 1
ATOM 710 C CA . VAL A 1 84 ? 15.674 -9.738 5.629 1.00 72.62 84 VAL A CA 1
ATOM 711 C C . VAL A 1 84 ? 14.259 -9.162 5.515 1.00 72.62 84 VAL A C 1
ATOM 713 O O . VAL A 1 84 ? 13.658 -9.129 4.438 1.00 72.62 84 VAL A O 1
ATOM 716 N N . LYS A 1 85 ? 13.734 -8.623 6.619 1.00 74.56 85 LYS A N 1
ATOM 717 C CA . LYS A 1 85 ? 12.443 -7.932 6.660 1.00 74.56 85 LYS A CA 1
ATOM 718 C C . LYS A 1 85 ? 12.414 -6.675 5.784 1.00 74.56 85 LYS A C 1
ATOM 720 O O . LYS A 1 85 ? 11.411 -6.428 5.111 1.00 74.56 85 LYS A O 1
ATOM 725 N N . GLY A 1 86 ? 13.497 -5.898 5.779 1.00 71.19 86 GLY A N 1
ATOM 726 C CA . GLY A 1 86 ? 13.669 -4.716 4.933 1.00 71.19 86 GLY A CA 1
ATOM 727 C C . GLY A 1 86 ? 13.719 -5.083 3.452 1.00 71.19 86 GLY A C 1
ATOM 728 O O . GLY A 1 86 ? 13.014 -4.475 2.649 1.00 71.19 86 GLY A O 1
ATOM 729 N N . ALA A 1 87 ? 14.442 -6.150 3.102 1.00 74.50 87 ALA A N 1
ATOM 730 C CA . ALA A 1 87 ? 14.492 -6.658 1.731 1.00 74.50 87 ALA A CA 1
ATOM 731 C C . ALA A 1 87 ? 13.104 -7.089 1.220 1.00 74.50 87 ALA A C 1
ATOM 733 O O . ALA A 1 87 ? 12.694 -6.693 0.130 1.00 74.50 87 ALA A O 1
ATOM 734 N N . ILE A 1 88 ? 12.332 -7.827 2.028 1.00 80.75 88 ILE A N 1
ATOM 735 C CA . ILE A 1 88 ? 10.964 -8.250 1.670 1.00 80.75 88 ILE A CA 1
ATOM 736 C C . ILE A 1 88 ? 10.036 -7.042 1.476 1.00 80.75 88 ILE A C 1
ATOM 738 O O . ILE A 1 88 ? 9.212 -7.028 0.557 1.00 80.75 88 ILE A O 1
ATOM 742 N N . LEU A 1 89 ? 10.155 -6.020 2.329 1.00 77.50 89 LEU A N 1
ATOM 743 C CA . LEU A 1 89 ? 9.402 -4.772 2.187 1.00 77.50 89 LEU A CA 1
ATOM 744 C C . LEU A 1 89 ? 9.755 -4.053 0.880 1.00 77.50 89 LEU A C 1
ATOM 746 O O . LEU A 1 89 ? 8.840 -3.679 0.146 1.00 77.50 89 LEU A O 1
ATOM 750 N N . CYS A 1 90 ? 11.043 -3.934 0.551 1.00 77.19 90 CYS A N 1
ATOM 751 C CA . CYS A 1 90 ? 11.504 -3.343 -0.706 1.00 77.19 90 CYS A CA 1
ATOM 752 C C . CYS A 1 90 ? 10.976 -4.102 -1.926 1.00 77.19 90 CYS A C 1
ATOM 754 O O . CYS A 1 90 ? 10.423 -3.481 -2.832 1.00 77.19 90 CYS A O 1
ATOM 756 N N . VAL A 1 91 ? 11.060 -5.437 -1.934 1.00 82.44 91 VAL A N 1
ATOM 757 C CA . VAL A 1 91 ? 10.521 -6.265 -3.027 1.00 82.44 91 VAL A CA 1
ATOM 758 C C . VAL A 1 91 ? 9.019 -6.043 -3.180 1.00 82.44 91 VAL A C 1
ATOM 760 O O . VAL A 1 91 ? 8.541 -5.823 -4.287 1.00 82.44 91 VAL A O 1
ATOM 763 N N . ARG A 1 92 ? 8.263 -6.008 -2.076 1.00 82.50 92 ARG A N 1
ATOM 764 C CA . ARG A 1 92 ? 6.817 -5.745 -2.120 1.00 82.50 92 ARG A CA 1
ATOM 765 C C . ARG A 1 92 ? 6.497 -4.368 -2.706 1.00 82.50 92 ARG A C 1
ATOM 767 O O . ARG A 1 92 ? 5.510 -4.241 -3.431 1.00 82.50 92 ARG A O 1
ATOM 774 N N . VAL A 1 93 ? 7.285 -3.342 -2.386 1.00 81.75 93 VAL A N 1
ATOM 775 C CA . VAL A 1 93 ? 7.131 -2.000 -2.972 1.00 81.75 93 VAL A CA 1
ATOM 776 C C . VAL A 1 93 ? 7.452 -2.036 -4.464 1.00 81.75 93 VAL A C 1
ATOM 778 O O . VAL A 1 93 ? 6.640 -1.573 -5.261 1.00 81.75 93 VAL A O 1
ATOM 781 N N . LEU A 1 94 ? 8.562 -2.666 -4.853 1.00 84.12 94 LEU A N 1
ATOM 782 C CA . LEU A 1 94 ? 8.968 -2.818 -6.249 1.00 84.12 94 LEU A CA 1
ATOM 783 C C . LEU A 1 94 ? 7.885 -3.515 -7.084 1.00 84.12 94 LEU A C 1
ATOM 785 O O . LEU A 1 94 ? 7.519 -3.022 -8.147 1.00 84.12 94 LEU A O 1
ATOM 789 N N . THR A 1 95 ? 7.313 -4.615 -6.583 1.00 85.06 95 THR A N 1
ATOM 790 C CA . THR A 1 95 ? 6.225 -5.336 -7.261 1.00 85.06 95 THR A CA 1
ATOM 791 C C . THR A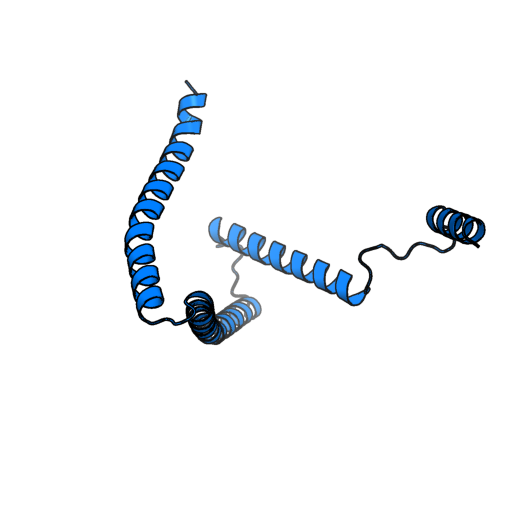 1 95 ? 5.000 -4.447 -7.469 1.00 85.06 95 THR A C 1
ATOM 793 O O . THR A 1 95 ? 4.401 -4.468 -8.542 1.00 85.06 95 THR A O 1
ATOM 796 N N . LYS A 1 96 ? 4.634 -3.626 -6.476 1.00 85.56 96 LYS A N 1
ATOM 797 C CA . LYS A 1 96 ? 3.518 -2.676 -6.606 1.00 85.56 96 LYS A CA 1
ATOM 798 C C . LYS A 1 96 ? 3.813 -1.580 -7.630 1.00 85.56 96 LYS A C 1
ATOM 800 O O . LYS A 1 96 ? 2.933 -1.252 -8.419 1.00 85.56 96 LYS A O 1
ATOM 805 N N . CYS A 1 97 ? 5.031 -1.043 -7.646 1.00 85.25 97 CYS A N 1
ATOM 806 C CA . CYS A 1 97 ? 5.451 -0.052 -8.637 1.00 85.25 97 CYS A CA 1
ATOM 807 C C . CYS A 1 97 ? 5.424 -0.629 -10.057 1.00 85.25 97 CYS A C 1
ATOM 809 O O . CYS A 1 97 ? 4.899 0.012 -10.962 1.00 85.25 97 CYS A O 1
ATOM 811 N N . LEU A 1 98 ? 5.920 -1.855 -10.241 1.00 85.62 98 LEU A N 1
ATOM 812 C CA . LEU A 1 98 ? 5.881 -2.555 -11.525 1.00 85.62 98 LEU A CA 1
ATOM 813 C C . LEU A 1 98 ? 4.442 -2.799 -11.988 1.00 85.62 98 LEU A C 1
ATOM 815 O O . LEU A 1 98 ? 4.115 -2.562 -13.146 1.00 85.62 98 LEU A O 1
ATOM 819 N N . PHE A 1 99 ? 3.558 -3.207 -11.079 1.00 88.31 99 PHE A N 1
ATOM 820 C CA . PHE A 1 99 ? 2.143 -3.381 -11.391 1.00 88.31 99 PHE A CA 1
ATOM 821 C C . PHE A 1 99 ? 1.478 -2.068 -11.830 1.00 88.31 99 PHE A C 1
ATOM 823 O O . PHE A 1 99 ? 0.791 -2.036 -12.850 1.00 88.31 99 PHE A O 1
ATOM 830 N N . LEU A 1 100 ? 1.722 -0.967 -11.111 1.00 88.62 100 LEU A N 1
ATOM 831 C CA . LEU A 1 100 ? 1.227 0.354 -11.505 1.00 88.62 100 LEU A CA 1
ATOM 832 C C . LEU A 1 100 ? 1.783 0.777 -12.866 1.00 88.62 100 LEU A C 1
ATOM 834 O O . LEU A 1 100 ? 1.027 1.260 -13.702 1.00 88.62 100 LEU A O 1
ATOM 838 N N . PHE A 1 101 ? 3.071 0.549 -13.120 1.00 85.75 101 PHE A N 1
ATOM 839 C CA . PHE A 1 101 ? 3.691 0.816 -14.416 1.00 85.75 101 PHE A CA 1
ATOM 840 C C . PHE A 1 101 ? 2.999 0.052 -15.556 1.00 85.75 101 PHE A C 1
ATOM 842 O O . PHE A 1 101 ? 2.675 0.643 -16.586 1.00 85.75 101 PHE A O 1
ATOM 849 N N . LEU A 1 102 ? 2.693 -1.234 -15.367 1.00 85.50 102 LEU A N 1
ATOM 850 C CA . LEU A 1 102 ? 1.941 -2.016 -16.353 1.00 85.50 102 LEU A CA 1
ATOM 851 C C . LEU A 1 102 ? 0.539 -1.438 -16.594 1.00 85.50 102 LEU A C 1
ATOM 853 O O . LEU A 1 102 ? 0.125 -1.289 -17.739 1.00 85.50 102 LEU A O 1
ATOM 857 N N . ILE A 1 103 ? -0.173 -1.026 -15.543 1.00 86.81 103 ILE A N 1
ATOM 858 C CA . ILE A 1 103 ? -1.477 -0.363 -15.699 1.00 86.81 103 ILE A CA 1
ATOM 859 C C . ILE A 1 103 ? -1.340 0.936 -16.498 1.00 86.81 103 ILE A C 1
ATOM 861 O O . ILE A 1 103 ? -2.094 1.156 -17.442 1.00 86.81 103 ILE A O 1
ATOM 865 N N . PHE A 1 104 ? -0.371 1.788 -16.157 1.00 85.56 104 PHE A N 1
ATOM 866 C CA . PHE A 1 104 ? -0.152 3.051 -16.862 1.00 85.56 104 PHE A CA 1
ATOM 867 C C . PHE A 1 104 ? 0.223 2.843 -18.328 1.00 85.56 104 PHE A C 1
ATOM 869 O O . PHE A 1 104 ? -0.252 3.586 -19.182 1.00 85.56 104 PHE A O 1
ATOM 876 N N . THR A 1 105 ? 1.028 1.828 -18.642 1.00 82.69 105 THR A N 1
ATOM 877 C CA . THR A 1 105 ? 1.375 1.512 -20.036 1.00 82.69 105 THR A CA 1
ATOM 878 C C . THR A 1 105 ? 0.171 0.997 -20.821 1.00 82.69 105 THR A C 1
ATOM 880 O O . THR A 1 105 ? -0.023 1.417 -21.959 1.00 82.69 105 THR A O 1
ATOM 883 N N . ILE A 1 106 ? -0.693 0.175 -20.219 1.00 81.56 106 ILE A N 1
ATOM 884 C CA . ILE A 1 106 ? -1.956 -0.263 -20.839 1.00 81.56 106 ILE A CA 1
ATOM 885 C C . ILE A 1 106 ? -2.896 0.931 -21.072 1.00 81.56 106 ILE A C 1
ATOM 887 O O . ILE A 1 106 ? -3.421 1.098 -22.173 1.00 81.56 106 ILE A O 1
ATOM 891 N N . LEU A 1 107 ? -3.074 1.800 -20.069 1.00 82.19 107 LEU A N 1
ATOM 892 C CA . LEU A 1 107 ? -3.914 3.000 -20.179 1.00 82.19 107 LEU A CA 1
ATOM 893 C C . LEU A 1 107 ? -3.378 3.987 -21.222 1.00 82.19 107 LEU A C 1
ATOM 895 O O . LEU A 1 107 ? -4.151 4.512 -22.022 1.00 82.19 107 LEU A O 1
ATOM 899 N N . GLY A 1 108 ? -2.063 4.215 -21.245 1.00 77.25 108 GLY A N 1
ATOM 900 C CA . GLY A 1 108 ? -1.406 5.094 -22.214 1.00 77.25 108 GLY A CA 1
ATOM 901 C C . GLY A 1 108 ? -1.541 4.582 -23.646 1.00 77.25 108 GLY A C 1
ATOM 902 O O . GLY A 1 108 ? -1.770 5.365 -24.563 1.00 77.25 108 GLY A O 1
ATOM 903 N N . ARG A 1 109 ? -1.493 3.261 -23.835 1.00 72.69 109 ARG A N 1
ATOM 904 C CA . ARG A 1 109 ? -1.730 2.625 -25.136 1.00 72.69 109 ARG A CA 1
ATOM 905 C C . ARG A 1 109 ? -3.207 2.576 -25.532 1.00 72.69 109 ARG A C 1
ATOM 907 O O . ARG A 1 109 ? -3.489 2.244 -26.678 1.00 72.69 109 ARG A O 1
ATOM 914 N N . ARG A 1 110 ? -4.142 2.873 -24.612 1.00 67.06 110 ARG A N 1
ATOM 915 C CA . ARG A 1 110 ? -5.609 2.737 -24.775 1.00 67.06 110 ARG A CA 1
ATOM 916 C C . ARG A 1 110 ? -6.072 1.370 -25.311 1.00 67.06 110 ARG A C 1
ATOM 918 O O . ARG A 1 110 ? -7.224 1.221 -25.702 1.00 67.06 110 ARG A O 1
ATOM 925 N N . SER A 1 111 ? -5.193 0.375 -25.316 1.00 60.41 111 SER A N 1
ATOM 926 C CA . SER A 1 111 ? -5.429 -0.968 -25.825 1.00 60.41 111 SER A CA 1
ATOM 927 C C . SER A 1 111 ? -4.647 -1.944 -24.962 1.00 60.41 111 SER A C 1
ATOM 929 O O . SER A 1 111 ? -3.459 -1.753 -24.697 1.00 60.41 111 SER A O 1
ATOM 931 N N . VAL A 1 112 ? -5.336 -2.993 -24.520 1.00 60.91 112 VAL A N 1
ATOM 932 C CA . VAL A 1 112 ? -4.727 -4.131 -23.821 1.00 60.91 112 VAL A CA 1
ATOM 933 C C . VAL A 1 112 ? -3.943 -5.000 -24.808 1.00 60.91 112 VAL A C 1
ATOM 935 O O . VAL A 1 112 ? -2.984 -5.667 -24.424 1.00 60.91 112 VAL A O 1
ATOM 938 N N . PHE A 1 113 ? -4.323 -4.965 -26.088 1.00 59.69 113 PHE A N 1
ATOM 939 C CA . PHE A 1 113 ? -3.685 -5.750 -27.130 1.00 59.69 113 PHE A CA 1
ATOM 940 C C . PHE A 1 113 ? -2.430 -5.050 -27.655 1.00 59.69 113 PHE A C 1
ATOM 942 O O . PHE A 1 113 ? -2.431 -3.821 -27.816 1.00 59.69 113 PHE A O 1
ATOM 949 N N . PRO A 1 114 ? -1.354 -5.811 -27.941 1.00 63.53 114 PRO A N 1
ATOM 950 C CA . PRO A 1 114 ? -0.237 -5.283 -28.697 1.00 63.53 114 PRO A CA 1
ATOM 951 C C . PRO A 1 114 ? -0.744 -4.649 -30.000 1.00 63.53 114 PRO A C 1
ATOM 953 O O . PRO A 1 114 ? -1.746 -5.099 -30.550 1.00 63.53 114 PRO A O 1
ATOM 956 N N . THR A 1 115 ? -0.087 -3.588 -30.476 1.00 60.06 115 THR A N 1
ATOM 957 C CA . THR A 1 115 ? -0.347 -3.062 -31.820 1.00 60.06 115 THR A CA 1
ATOM 958 C C . THR A 1 115 ? -0.097 -4.208 -32.786 1.00 60.06 115 THR A C 1
ATOM 960 O O . THR A 1 115 ? 1.034 -4.675 -32.894 1.00 60.06 115 THR A O 1
ATOM 963 N N . LEU A 1 116 ? -1.176 -4.728 -33.369 1.00 59.28 116 LEU A N 1
ATOM 964 C CA . LEU A 1 116 ? -1.118 -5.757 -34.392 1.00 59.28 116 LEU A CA 1
ATOM 965 C C . LEU A 1 116 ? -0.429 -5.123 -35.597 1.00 59.28 116 LEU A C 1
ATOM 967 O O . LEU A 1 116 ? -0.880 -4.079 -36.070 1.00 59.28 116 LEU A O 1
ATOM 971 N N . ASP A 1 117 ? 0.679 -5.714 -36.038 1.00 62.06 117 ASP A N 1
ATOM 972 C CA . ASP A 1 117 ? 1.296 -5.312 -37.297 1.00 62.06 117 ASP A CA 1
ATOM 973 C C . ASP A 1 117 ? 0.271 -5.463 -38.433 1.00 62.06 117 ASP A C 1
ATOM 975 O O . ASP A 1 117 ? -0.510 -6.422 -38.418 1.00 62.06 117 ASP A O 1
ATOM 979 N N . PRO A 1 118 ? 0.249 -4.540 -39.407 1.00 62.62 118 PRO A N 1
ATOM 980 C CA . PRO A 1 118 ? -0.707 -4.576 -40.513 1.00 62.62 118 PRO A CA 1
ATOM 981 C C . PRO A 1 118 ? -0.574 -5.837 -41.383 1.00 62.62 118 PRO A C 1
ATOM 983 O O . PRO A 1 118 ? -1.562 -6.245 -41.981 1.00 62.62 118 PRO A O 1
ATOM 986 N N . ASP A 1 119 ? 0.594 -6.487 -41.382 1.00 61.16 119 ASP A N 1
ATOM 987 C CA . ASP A 1 119 ? 0.856 -7.759 -42.078 1.00 61.16 119 ASP A CA 1
ATOM 988 C C . ASP A 1 119 ? 0.659 -8.998 -41.178 1.00 61.16 119 ASP A C 1
ATOM 990 O O . ASP A 1 119 ? 1.088 -10.107 -41.500 1.00 61.16 119 ASP A O 1
ATOM 994 N N . SER A 1 120 ? 0.053 -8.833 -40.000 1.00 64.50 120 SER A N 1
ATOM 995 C CA . SER A 1 120 ? -0.231 -9.950 -39.101 1.00 64.50 120 SER A CA 1
ATOM 996 C C . SER A 1 120 ? -1.382 -10.805 -39.649 1.00 64.50 120 SER A C 1
ATOM 998 O O . SER A 1 120 ? -2.431 -10.250 -39.991 1.00 64.50 120 SER A O 1
ATOM 1000 N N . PRO A 1 121 ? -1.277 -12.149 -39.627 1.00 66.50 121 PRO A N 1
ATOM 1001 C CA . PRO A 1 121 ? -2.350 -13.045 -40.077 1.00 66.50 121 PRO A CA 1
ATOM 1002 C C . PRO A 1 121 ? -3.673 -12.829 -39.316 1.00 66.50 121 PRO A C 1
ATOM 1004 O O . PRO A 1 121 ? -4.749 -13.114 -39.830 1.00 66.50 121 PRO A O 1
ATOM 1007 N N . PHE A 1 122 ? -3.621 -12.239 -38.116 1.00 61.12 122 PHE A N 1
ATOM 1008 C CA . PHE A 1 122 ? -4.810 -11.864 -37.345 1.00 61.12 122 PHE A CA 1
ATOM 1009 C C . PHE A 1 122 ? -5.613 -10.704 -37.958 1.00 61.12 122 PHE A C 1
ATOM 1011 O O . PHE A 1 122 ? -6.812 -10.605 -37.706 1.00 61.12 122 PHE A O 1
ATOM 1018 N N . VAL A 1 123 ? -4.979 -9.809 -38.724 1.00 63.12 123 VAL A N 1
ATOM 1019 C CA . VAL A 1 123 ? -5.664 -8.703 -39.422 1.00 63.12 123 VAL A CA 1
ATOM 1020 C C . VAL A 1 123 ? -6.353 -9.230 -40.679 1.00 63.12 123 VAL A C 1
ATOM 1022 O O . VAL A 1 123 ? -7.506 -8.884 -40.935 1.00 63.12 123 VAL A O 1
ATOM 1025 N N . GLU A 1 124 ? -5.689 -10.131 -41.404 1.00 64.56 124 GLU A N 1
ATOM 1026 C CA . GLU A 1 124 ? -6.225 -10.778 -42.605 1.00 64.56 124 GLU A CA 1
ATOM 1027 C C . GLU A 1 124 ? -7.488 -11.599 -42.294 1.00 64.56 124 GLU A C 1
ATOM 1029 O O . GLU A 1 124 ? -8.507 -11.464 -42.974 1.00 64.56 124 GLU A O 1
ATOM 1034 N N . GLU A 1 125 ? -7.481 -12.363 -41.198 1.00 66.25 125 GLU A N 1
ATOM 1035 C CA . GLU A 1 125 ? -8.661 -13.107 -40.739 1.00 66.25 125 GLU A CA 1
ATOM 1036 C C . GLU A 1 125 ? -9.814 -12.190 -40.288 1.00 66.25 125 GLU A C 1
ATOM 1038 O O . GLU A 1 125 ? -10.990 -12.503 -40.509 1.00 66.25 125 GLU A O 1
ATOM 1043 N N . LEU A 1 126 ? -9.506 -11.036 -39.684 1.00 68.56 126 LEU A N 1
ATOM 1044 C CA . LEU A 1 126 ? -10.516 -10.068 -39.246 1.00 68.56 126 LEU A CA 1
ATOM 1045 C C . LEU A 1 126 ? -11.202 -9.389 -40.442 1.00 68.56 126 LEU A C 1
ATOM 1047 O O . LEU A 1 126 ? -12.422 -9.200 -40.439 1.00 68.56 126 LEU A O 1
ATOM 1051 N N . GLU A 1 127 ? -10.434 -9.040 -41.477 1.00 68.94 127 GLU A N 1
ATOM 1052 C CA . GLU A 1 127 ? -10.970 -8.488 -42.723 1.00 68.94 127 GLU A CA 1
ATOM 1053 C C . GLU A 1 127 ? -11.764 -9.519 -43.524 1.00 68.94 127 GLU A C 1
ATOM 1055 O O . GLU A 1 127 ? -12.831 -9.187 -44.050 1.00 68.94 127 GLU A O 1
ATOM 1060 N N . ALA A 1 128 ? -11.291 -10.765 -43.588 1.00 69.38 128 ALA A N 1
ATOM 1061 C CA . ALA A 1 128 ? -12.003 -11.854 -44.247 1.00 69.38 128 ALA A CA 1
ATOM 1062 C C . ALA A 1 128 ? -13.382 -12.082 -43.606 1.00 69.38 128 ALA A C 1
ATOM 1064 O O . ALA A 1 128 ? -14.391 -12.099 -44.311 1.00 69.38 128 ALA A O 1
ATOM 1065 N N . ASN A 1 129 ? -13.458 -12.147 -42.272 1.00 65.69 129 ASN A N 1
ATOM 1066 C CA . ASN A 1 129 ? -14.738 -12.281 -41.567 1.00 65.69 129 ASN A CA 1
ATOM 1067 C C . ASN A 1 129 ? -15.667 -11.077 -41.779 1.00 65.69 129 ASN A C 1
ATOM 1069 O O . ASN A 1 129 ? -16.877 -11.251 -41.924 1.00 65.69 129 ASN A O 1
ATOM 1073 N N . ARG A 1 130 ? -15.123 -9.855 -41.850 1.00 65.50 130 ARG A N 1
ATOM 1074 C CA . ARG A 1 130 ? -15.916 -8.639 -42.103 1.00 65.50 130 ARG A CA 1
ATOM 1075 C C . ARG A 1 130 ? -16.540 -8.612 -43.500 1.00 65.50 130 ARG A C 1
ATOM 1077 O O . ARG A 1 130 ? -17.632 -8.077 -43.650 1.00 65.50 130 ARG A O 1
ATOM 1084 N N . ARG A 1 131 ? -15.867 -9.176 -44.510 1.00 58.53 131 ARG A N 1
ATOM 1085 C CA . ARG A 1 131 ? -1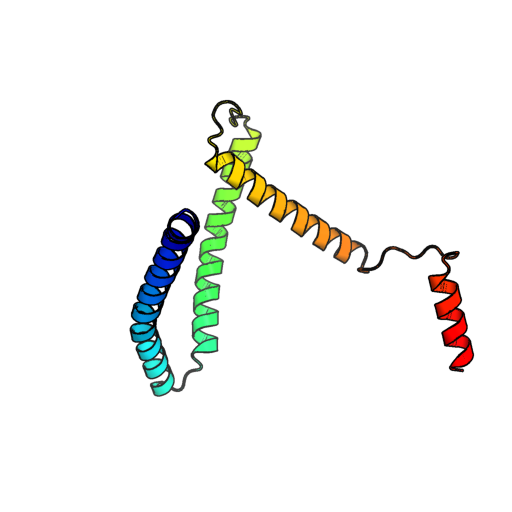6.389 -9.274 -45.888 1.00 58.53 131 ARG A CA 1
ATOM 1086 C C . ARG A 1 131 ? -17.444 -10.365 -46.058 1.00 58.53 131 ARG A C 1
ATOM 1088 O O . ARG A 1 131 ? -18.244 -10.279 -46.975 1.00 58.53 131 ARG A O 1
ATOM 1095 N N . ILE A 1 132 ? -17.446 -11.382 -45.197 1.00 60.12 132 ILE A N 1
ATOM 1096 C CA . ILE A 1 132 ? -18.439 -12.467 -45.233 1.00 60.12 132 ILE A CA 1
ATOM 1097 C C . ILE A 1 132 ? -19.753 -12.043 -44.552 1.00 60.12 132 ILE A C 1
ATOM 1099 O O . ILE A 1 132 ? -20.806 -12.599 -44.850 1.00 60.12 132 ILE A O 1
ATOM 1103 N N . SER A 1 133 ? -19.718 -11.048 -43.655 1.00 55.75 133 SER A N 1
ATOM 1104 C CA . SER A 1 133 ? -20.905 -10.555 -42.943 1.00 55.75 133 SER A CA 1
ATOM 1105 C C . SER A 1 133 ? -21.599 -9.345 -43.596 1.00 55.75 133 SER A C 1
ATOM 1107 O O . SER A 1 133 ? -22.467 -8.755 -42.948 1.00 55.75 133 SER A O 1
ATOM 1109 N N . SER A 1 134 ? -21.199 -8.928 -44.804 1.00 50.88 134 SER A N 1
ATOM 1110 C CA . SER A 1 134 ? -21.855 -7.873 -45.602 1.00 50.88 134 SER A CA 1
ATOM 1111 C C . SER A 1 134 ? -22.485 -8.461 -46.852 1.00 50.88 134 SER A C 1
ATOM 1113 O O . SER A 1 134 ? -23.642 -8.101 -47.148 1.00 50.88 134 SER A O 1
#

Organism: Trypanosoma congolense (strain IL3000) (NCBI:txid1068625)

Radius of gyration: 26.32 Å; chains: 1; bounding box: 59×51×64 Å

Secondary structure (DSSP, 8-state):
-HHHHHHHHHHHHHHHHHHHHHHHHHHHHHHHHHHHHHT--HHHHHHHHHHHHHHHHHHHHHHHHHHHHHHHHTT---GGG--HHHHHHHHHHHHHHHHHHHHHHHHHHT-SS----TT-HHHHHHHHHHHHT-

pLDDT: mean 72.12, std 10.0, range [50.88, 88.62]

Foldseek 3Di:
DVVCVVCVVVVVVVVVVVVVVVVVVVVVVVLVVVCVVVVDDPVVVVVVVVVVVVVVVVVVVVVVVVVVVVCVVVVVPPVVPCDPVNVVVVVVVVVVVVVVVLVVVCVVVVHPDDPQDCPHVVVVVVVVVVVVVD